Protein AF-A0A0R0HES2-F1 (afdb_monomer)

Sequence (68 aa):
MKRLSNESVQGLEEFKNEVALIAKFLNRNLVKLLGRCIEREENLLIYEYMPIKSLSYFVFGWSLYNLF

Nearest PDB structures (foldseek):
  6oyt-assembly1_C  TM=7.898E-01  e=4.338E-01  Homo sapiens
  3kl8-assembly1_A  TM=7.248E-01  e=4.959E-01  Caenorhabditis elegans
  5d9k-assembly2_B  TM=8.157E-01  e=7.406E-01  Homo sapiens
  5d9k-assembly1_A  TM=8.149E-01  e=8.466E-01  Homo sapiens
  5a4e-assembly2_B  TM=8.381E-01  e=1.264E+00  Homo sapiens

InterPro domains:
  IPR001245 Serine-threonine/tyrosine-protein kinase, catalytic domain [PF07714] (2-58)
  IPR011009 Protein kinase-like domain superfamily [SSF56112] (1-63)

Structure (mmCIF, N/CA/C/O backbone):
data_AF-A0A0R0HES2-F1
#
_entry.id   AF-A0A0R0HES2-F1
#
loop_
_atom_site.group_PDB
_atom_site.id
_atom_site.type_symbol
_atom_site.label_atom_id
_atom_site.label_alt_id
_atom_site.label_comp_id
_atom_site.label_asym_id
_atom_site.label_entity_id
_atom_site.label_seq_id
_atom_site.pdbx_PDB_ins_code
_atom_site.Cartn_x
_atom_site.Cartn_y
_atom_site.Cartn_z
_atom_site.occupancy
_atom_site.B_iso_or_equiv
_atom_site.auth_seq_id
_atom_site.auth_comp_id
_atom_site.auth_asym_id
_atom_site.auth_atom_id
_atom_site.pdbx_PDB_model_num
ATOM 1 N N . MET A 1 1 ? 2.054 -3.752 -1.559 1.00 63.84 1 MET A N 1
ATOM 2 C CA . MET A 1 1 ? 1.522 -3.802 -0.181 1.00 63.84 1 MET A CA 1
ATOM 3 C C . MET A 1 1 ? 2.593 -3.243 0.739 1.00 63.84 1 MET A C 1
ATOM 5 O O . MET A 1 1 ? 3.693 -3.781 0.727 1.00 63.84 1 MET A O 1
ATOM 9 N N . LYS A 1 2 ? 2.325 -2.134 1.441 1.00 73.88 2 LYS A N 1
ATOM 10 C CA . LYS A 1 2 ? 3.281 -1.528 2.384 1.00 73.88 2 LYS A CA 1
ATOM 11 C C . LYS A 1 2 ? 2.830 -1.870 3.805 1.00 73.88 2 LYS A C 1
ATOM 13 O O . LYS A 1 2 ? 1.708 -1.524 4.172 1.00 73.88 2 LYS A O 1
ATOM 18 N N . ARG A 1 3 ? 3.671 -2.594 4.549 1.00 73.25 3 ARG A N 1
ATOM 19 C CA . ARG A 1 3 ? 3.468 -2.937 5.965 1.00 73.25 3 ARG A CA 1
ATOM 20 C C . ARG A 1 3 ? 4.117 -1.874 6.836 1.00 73.25 3 ARG A C 1
ATOM 22 O O . ARG A 1 3 ? 5.275 -1.534 6.607 1.00 73.25 3 ARG A O 1
ATOM 29 N N . LEU A 1 4 ? 3.377 -1.367 7.811 1.00 65.69 4 LEU A N 1
ATOM 30 C CA . LEU A 1 4 ? 3.895 -0.467 8.834 1.00 65.69 4 LEU A CA 1
ATOM 31 C C . LEU A 1 4 ? 4.111 -1.261 10.121 1.00 65.69 4 LEU A C 1
ATOM 33 O O . LEU A 1 4 ? 3.222 -1.991 10.553 1.00 65.69 4 LEU A O 1
ATOM 37 N N . SER A 1 5 ? 5.309 -1.134 10.695 1.00 66.62 5 SER A N 1
ATOM 38 C CA . SER A 1 5 ? 5.635 -1.700 12.006 1.00 66.62 5 SER A CA 1
ATOM 39 C C . SER A 1 5 ? 4.833 -0.984 13.089 1.00 66.62 5 SER A C 1
ATOM 41 O O . SER A 1 5 ? 4.744 0.246 13.099 1.00 66.62 5 SER A O 1
ATOM 43 N N . ASN A 1 6 ? 4.273 -1.765 14.007 1.00 64.00 6 ASN A N 1
ATOM 44 C CA . ASN A 1 6 ? 3.409 -1.284 15.075 1.00 64.00 6 ASN A CA 1
ATOM 45 C C . ASN A 1 6 ? 4.167 -0.647 16.252 1.00 64.00 6 ASN A C 1
ATOM 47 O O . ASN A 1 6 ? 3.564 -0.007 17.107 1.00 64.00 6 ASN A O 1
ATOM 51 N N . GLU A 1 7 ? 5.489 -0.804 16.286 1.00 65.56 7 GLU A N 1
ATOM 52 C CA . GLU A 1 7 ? 6.348 -0.347 17.386 1.00 65.56 7 GLU A CA 1
ATOM 53 C C . GLU A 1 7 ? 6.720 1.139 17.277 1.00 65.56 7 GLU A C 1
ATOM 55 O O . GLU A 1 7 ? 7.307 1.721 18.186 1.00 65.56 7 GLU A O 1
ATOM 60 N N . SER A 1 8 ? 6.377 1.779 16.160 1.00 64.19 8 SER A N 1
ATOM 61 C CA . SER A 1 8 ? 6.757 3.154 15.876 1.00 64.19 8 SER A CA 1
ATOM 62 C C . SER A 1 8 ? 5.571 4.097 16.081 1.00 64.19 8 SER A C 1
ATOM 64 O O . SER A 1 8 ? 4.644 4.128 15.272 1.00 64.19 8 SER A O 1
ATOM 66 N N . VAL A 1 9 ? 5.625 4.930 17.130 1.00 63.56 9 VAL A N 1
ATOM 67 C CA . VAL A 1 9 ? 4.716 6.088 17.304 1.00 63.56 9 VAL A CA 1
ATOM 68 C C . VAL A 1 9 ? 4.752 6.982 16.058 1.00 63.56 9 VAL A C 1
ATOM 70 O O . VAL A 1 9 ? 3.714 7.446 15.586 1.00 63.56 9 VAL A O 1
ATOM 73 N N . GLN A 1 10 ? 5.940 7.129 15.468 1.00 70.44 10 GLN A N 1
ATOM 74 C CA . GLN A 1 10 ? 6.155 7.825 14.205 1.00 70.44 10 GLN A CA 1
ATOM 75 C C . GLN A 1 10 ? 5.414 7.144 13.040 1.00 70.44 10 GLN A C 1
ATOM 77 O O . GLN A 1 10 ? 4.895 7.834 12.172 1.00 70.44 10 GLN A O 1
ATOM 82 N N . GLY A 1 11 ? 5.260 5.817 13.046 1.00 70.75 11 GLY A N 1
ATOM 83 C CA . GLY A 1 11 ? 4.552 5.060 12.011 1.00 70.75 11 GLY A CA 1
ATOM 84 C C . GLY A 1 11 ? 3.064 5.405 11.901 1.00 70.75 11 GLY A C 1
ATOM 85 O O . GLY A 1 11 ? 2.533 5.471 10.792 1.00 70.75 11 GLY A O 1
ATOM 86 N N . LEU A 1 12 ? 2.385 5.690 13.020 1.00 72.94 12 LEU A N 1
ATOM 87 C CA . LEU A 1 12 ? 0.978 6.121 13.000 1.00 72.94 12 LEU A CA 1
ATOM 88 C C . LEU A 1 12 ? 0.831 7.542 12.433 1.00 72.94 12 LEU A C 1
ATOM 90 O O . LEU A 1 12 ? -0.130 7.849 11.719 1.00 72.94 12 LEU A O 1
ATOM 94 N N . GLU A 1 13 ? 1.771 8.421 12.766 1.00 78.25 13 GLU A N 1
ATOM 95 C CA . GLU A 1 13 ? 1.778 9.806 12.305 1.00 78.25 13 GLU A CA 1
ATOM 96 C C . GLU A 1 13 ? 2.152 9.889 10.820 1.00 78.25 13 GLU A C 1
ATOM 98 O O . GLU A 1 13 ? 1.440 10.525 10.043 1.00 78.25 13 GLU A O 1
ATOM 103 N N . GLU A 1 14 ? 3.165 9.131 10.393 1.00 75.69 14 GLU A N 1
ATOM 104 C CA . GLU A 1 14 ? 3.526 8.928 8.988 1.00 75.69 14 GLU A CA 1
ATOM 105 C C . GLU A 1 14 ? 2.365 8.348 8.182 1.00 75.69 14 GLU A C 1
ATOM 107 O O . GLU A 1 14 ? 2.089 8.825 7.084 1.00 75.69 14 GLU A O 1
ATOM 112 N N . PHE A 1 15 ? 1.626 7.385 8.738 1.00 74.31 15 PHE A N 1
ATOM 113 C CA . PHE A 1 15 ? 0.440 6.827 8.095 1.00 74.31 15 PHE A CA 1
ATOM 114 C C . PHE A 1 15 ? -0.649 7.878 7.873 1.00 74.31 15 PHE A C 1
ATOM 116 O O . PHE A 1 15 ? -1.204 7.979 6.776 1.00 74.31 15 PHE A O 1
ATOM 123 N N . LYS A 1 16 ? -0.954 8.692 8.893 1.00 78.94 16 LYS A N 1
ATOM 124 C CA . LYS A 1 16 ? -1.900 9.808 8.741 1.00 78.94 16 LYS A CA 1
ATOM 125 C C . LYS A 1 16 ? -1.409 10.799 7.690 1.00 78.94 16 LYS A C 1
ATOM 127 O O . LYS A 1 16 ? -2.221 11.264 6.890 1.00 78.94 16 LYS A O 1
ATOM 132 N N . ASN A 1 17 ? -0.109 11.086 7.666 1.00 80.44 17 ASN A N 1
ATOM 133 C CA . ASN A 1 17 ? 0.483 12.011 6.709 1.00 80.44 17 ASN A CA 1
ATOM 134 C C . ASN A 1 17 ? 0.422 11.469 5.274 1.00 80.44 17 ASN A C 1
ATOM 136 O O . ASN A 1 17 ? 0.012 12.201 4.377 1.00 80.44 17 ASN A O 1
ATOM 140 N N . GLU A 1 18 ? 0.744 10.190 5.050 1.00 74.06 18 GLU A N 1
ATOM 141 C CA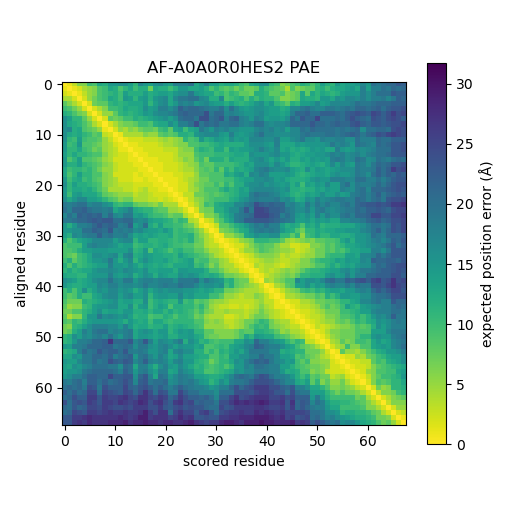 . GLU A 1 18 ? 0.632 9.538 3.737 1.00 74.06 18 GLU A CA 1
ATOM 142 C C . GLU A 1 18 ? -0.811 9.569 3.228 1.00 74.06 18 GLU A C 1
ATOM 144 O O . GLU A 1 18 ? -1.055 9.979 2.093 1.00 74.06 18 GLU A O 1
ATOM 149 N N . VAL A 1 19 ? -1.783 9.204 4.069 1.00 76.75 19 VAL A N 1
ATOM 150 C CA . VAL A 1 19 ? -3.201 9.226 3.682 1.00 76.75 19 VAL A CA 1
ATOM 151 C C . VAL A 1 19 ? -3.663 10.653 3.371 1.00 76.75 19 VAL A C 1
ATOM 153 O O . VAL A 1 19 ? -4.317 10.873 2.351 1.00 76.75 19 VAL A O 1
ATOM 156 N N . ALA A 1 20 ? -3.304 11.631 4.208 1.00 80.19 20 ALA A N 1
ATOM 157 C CA . ALA A 1 20 ? -3.669 13.030 4.000 1.00 80.19 20 ALA A CA 1
ATOM 158 C C . ALA A 1 20 ? -3.039 13.606 2.725 1.00 80.19 20 ALA A C 1
ATOM 160 O O . ALA A 1 20 ? -3.726 14.278 1.958 1.00 80.19 20 ALA A O 1
ATOM 161 N N . LEU A 1 21 ? -1.760 13.321 2.464 1.00 73.88 21 LEU A N 1
ATOM 162 C CA . LEU A 1 21 ? -1.061 13.763 1.259 1.00 73.88 21 LEU A CA 1
ATOM 163 C C . LEU A 1 21 ? -1.693 13.169 0.002 1.00 73.88 21 LEU A C 1
ATOM 165 O O . LEU A 1 21 ? -1.997 13.911 -0.928 1.00 73.88 21 LEU A O 1
ATOM 169 N N . ILE A 1 22 ? -1.965 11.865 -0.022 1.00 70.62 22 ILE A N 1
ATOM 170 C CA . ILE A 1 22 ? -2.573 11.228 -1.196 1.00 70.62 22 ILE A CA 1
ATOM 171 C C . ILE A 1 22 ? -3.985 11.770 -1.441 1.00 70.62 22 ILE A C 1
ATOM 173 O O . ILE A 1 22 ? -4.330 12.065 -2.584 1.00 70.62 22 ILE A O 1
ATOM 177 N N . ALA A 1 23 ? -4.777 11.978 -0.383 1.00 70.56 23 ALA A N 1
ATOM 178 C CA . ALA A 1 23 ? -6.101 12.588 -0.495 1.00 70.56 23 ALA A CA 1
ATOM 179 C C . ALA A 1 23 ? -6.039 14.031 -1.030 1.00 70.56 23 ALA A C 1
ATOM 181 O O . ALA A 1 23 ? -6.898 14.441 -1.808 1.00 70.56 23 ALA A O 1
ATOM 182 N N . LYS A 1 24 ? -5.010 14.797 -0.646 1.00 70.62 24 LYS A N 1
ATOM 183 C CA . LYS A 1 24 ? -4.822 16.197 -1.061 1.00 70.62 24 LYS A CA 1
ATOM 184 C C . LYS A 1 24 ? -4.269 16.336 -2.483 1.00 70.62 24 LYS A C 1
ATOM 186 O O . LYS A 1 24 ? -4.517 17.346 -3.135 1.00 70.62 24 LYS A O 1
ATOM 191 N N . PHE A 1 25 ? -3.541 15.332 -2.969 1.00 64.06 25 PHE A N 1
ATOM 192 C CA . PHE A 1 25 ? -2.835 15.351 -4.251 1.00 64.06 25 PHE A CA 1
ATOM 193 C C . PHE A 1 25 ? -3.383 14.337 -5.268 1.00 64.06 25 PHE A C 1
ATOM 195 O O . PHE A 1 25 ? -2.628 13.791 -6.069 1.00 64.06 25 PHE A O 1
ATOM 202 N N . LEU A 1 26 ? -4.703 14.138 -5.327 1.00 61.03 26 LEU A N 1
ATOM 203 C CA . LEU A 1 26 ? -5.380 13.275 -6.318 1.00 61.03 26 LEU A CA 1
ATOM 204 C C . LEU A 1 26 ? -5.141 13.648 -7.810 1.00 61.03 26 LEU A C 1
ATOM 206 O O . LEU A 1 26 ? -5.749 13.066 -8.708 1.00 61.03 26 LEU A O 1
ATOM 210 N N . ASN A 1 27 ? -4.235 14.578 -8.111 1.00 56.47 27 ASN A N 1
ATOM 211 C CA . ASN A 1 27 ? -3.857 14.985 -9.456 1.00 56.47 27 ASN A CA 1
ATOM 212 C C . ASN A 1 27 ? -2.785 14.053 -10.045 1.00 56.47 27 ASN A C 1
ATOM 214 O O . ASN A 1 27 ? -1.613 14.193 -9.717 1.00 56.47 27 ASN A O 1
ATOM 218 N N . ARG A 1 28 ? -3.221 13.150 -10.939 1.00 65.19 28 ARG A N 1
ATOM 219 C CA . ARG A 1 28 ? -2.554 12.389 -12.037 1.00 65.19 28 ARG A CA 1
ATOM 220 C C . ARG A 1 28 ? -1.144 11.771 -11.866 1.00 65.19 28 ARG A C 1
ATOM 222 O O . ARG A 1 28 ? -0.879 10.786 -12.542 1.00 65.19 28 ARG A O 1
ATOM 229 N N . ASN A 1 29 ? -0.262 12.281 -11.010 1.00 72.94 29 ASN A N 1
ATOM 230 C CA . ASN A 1 29 ? 1.151 11.888 -10.900 1.00 72.94 29 ASN A CA 1
ATOM 231 C C . ASN A 1 29 ? 1.484 11.115 -9.612 1.00 72.94 29 ASN A C 1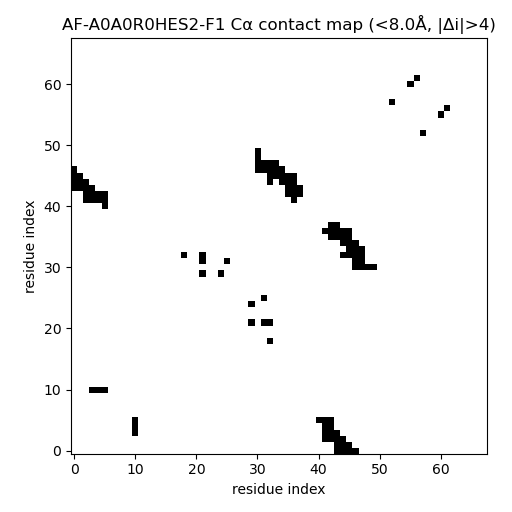
ATOM 233 O O . ASN A 1 29 ? 2.644 10.779 -9.384 1.00 72.94 29 ASN A O 1
ATOM 237 N N . LEU A 1 30 ? 0.492 10.847 -8.761 1.00 70.25 30 LEU A N 1
ATOM 238 C CA . LEU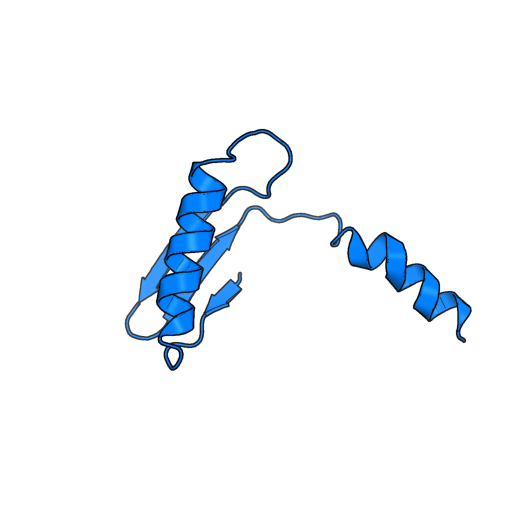 A 1 30 ? 0.652 10.065 -7.537 1.00 70.25 30 LEU A CA 1
ATOM 239 C C . LEU A 1 30 ? -0.063 8.726 -7.663 1.00 70.25 30 LEU A C 1
ATOM 241 O O . LEU A 1 30 ? -1.208 8.663 -8.111 1.00 70.25 30 LEU A O 1
ATOM 245 N N . VAL A 1 31 ? 0.628 7.667 -7.236 1.00 75.00 31 VAL A N 1
ATOM 246 C CA . VAL A 1 31 ? 0.082 6.310 -7.178 1.00 75.00 31 VAL A CA 1
ATOM 247 C C . VAL A 1 31 ? -1.145 6.326 -6.273 1.00 75.00 31 VAL A C 1
ATOM 249 O O . VAL A 1 31 ? -1.057 6.720 -5.106 1.00 75.00 31 VAL A O 1
ATOM 252 N N . LYS A 1 32 ? -2.301 5.924 -6.809 1.00 77.12 32 LYS A N 1
ATOM 253 C CA . LYS A 1 32 ? -3.559 5.962 -6.061 1.00 77.12 32 LYS A CA 1
ATOM 254 C C . LYS A 1 32 ? -3.494 5.064 -4.834 1.00 77.12 32 LYS A C 1
ATOM 256 O O . LYS A 1 32 ? -3.110 3.900 -4.923 1.00 77.12 32 LYS A O 1
ATOM 261 N N . LEU A 1 33 ? -3.954 5.580 -3.699 1.00 81.44 33 LEU A N 1
ATOM 262 C CA . LEU A 1 33 ? -4.292 4.742 -2.556 1.00 81.44 33 LEU A CA 1
ATOM 263 C C . LEU A 1 33 ? -5.633 4.059 -2.843 1.00 81.44 33 LEU A C 1
ATOM 265 O O . LEU A 1 33 ? -6.637 4.733 -3.060 1.00 81.44 33 LEU A O 1
ATOM 269 N N . LEU A 1 34 ? -5.639 2.729 -2.858 1.00 82.88 34 LEU A N 1
ATOM 270 C CA . LEU A 1 34 ? -6.844 1.919 -3.052 1.00 82.88 34 LEU A CA 1
ATOM 271 C C . LEU A 1 34 ? -7.579 1.682 -1.732 1.00 82.88 34 LEU A C 1
ATOM 273 O O . LEU A 1 34 ? -8.796 1.531 -1.719 1.00 82.88 34 LEU A O 1
ATOM 277 N N . GLY A 1 35 ? -6.848 1.657 -0.619 1.00 81.75 35 GLY A N 1
ATOM 278 C CA . GLY A 1 35 ? -7.429 1.495 0.704 1.00 81.75 35 GLY A CA 1
ATOM 279 C C . GLY A 1 35 ? -6.382 1.298 1.789 1.00 81.75 35 GLY A C 1
ATOM 280 O O . GLY A 1 35 ? -5.174 1.296 1.539 1.00 81.75 35 GLY A O 1
ATOM 281 N N . ARG A 1 36 ? -6.867 1.103 3.014 1.00 79.81 36 ARG A N 1
ATOM 282 C CA . ARG A 1 36 ? -6.049 0.730 4.169 1.00 79.81 36 ARG A CA 1
ATOM 283 C C . ARG A 1 36 ? -6.696 -0.451 4.887 1.00 79.81 36 ARG A C 1
ATOM 285 O O . ARG A 1 36 ? -7.921 -0.535 4.923 1.00 79.81 36 ARG A O 1
ATOM 292 N N . CYS A 1 37 ? -5.886 -1.306 5.492 1.00 80.06 37 CYS A N 1
ATOM 293 C CA . CYS A 1 37 ? -6.343 -2.321 6.433 1.00 80.06 37 CYS A CA 1
ATOM 294 C C . CYS A 1 37 ? -5.645 -2.086 7.772 1.00 80.06 37 CYS A C 1
ATOM 296 O O . CYS A 1 37 ? -4.444 -1.824 7.804 1.00 80.06 37 CYS A O 1
ATOM 298 N N . ILE A 1 38 ? -6.418 -2.122 8.852 1.00 77.81 38 ILE A N 1
ATOM 299 C CA . ILE A 1 38 ? -5.914 -2.025 10.219 1.00 77.81 38 ILE A CA 1
ATOM 300 C C . ILE A 1 38 ? -6.515 -3.211 10.953 1.00 77.81 38 ILE A C 1
ATOM 302 O O . ILE A 1 38 ? -7.717 -3.217 11.218 1.00 77.81 38 ILE A O 1
ATOM 306 N N . GLU A 1 39 ? -5.699 -4.216 11.244 1.00 78.06 39 GLU A N 1
ATOM 307 C CA . GLU A 1 39 ? -6.135 -5.386 11.996 1.00 78.06 39 GLU A CA 1
ATOM 308 C C . GLU A 1 39 ? -5.135 -5.681 13.107 1.00 78.06 39 GLU A C 1
ATOM 310 O O . GLU A 1 39 ? -3.982 -6.026 12.854 1.00 78.06 39 GLU A O 1
ATOM 315 N N . ARG A 1 40 ? -5.597 -5.532 14.355 1.00 78.50 40 ARG A N 1
ATOM 316 C CA . ARG A 1 40 ? -4.793 -5.667 15.579 1.00 78.50 40 ARG A CA 1
ATOM 317 C C . ARG A 1 40 ? -3.523 -4.815 15.528 1.00 78.50 40 ARG A C 1
ATOM 319 O O . ARG A 1 40 ? -3.584 -3.618 15.789 1.00 78.50 40 ARG A O 1
ATOM 326 N N . GLU A 1 41 ? -2.403 -5.451 15.199 1.00 74.75 41 GLU A N 1
ATOM 327 C CA . GLU A 1 41 ? -1.074 -4.861 15.169 1.00 74.75 41 GLU A CA 1
ATOM 328 C C . GLU A 1 41 ? -0.498 -4.709 13.758 1.00 74.75 41 GLU A C 1
ATOM 330 O O . GLU A 1 41 ? 0.633 -4.265 13.590 1.00 74.75 41 GLU A O 1
ATOM 335 N N . GLU A 1 42 ? -1.260 -5.057 12.721 1.00 70.12 42 GLU A N 1
ATOM 336 C CA . GLU A 1 42 ? -0.839 -4.832 11.345 1.00 70.12 42 GLU A CA 1
ATOM 337 C C . GLU A 1 42 ? -1.583 -3.638 10.746 1.00 70.12 42 GLU A C 1
ATOM 339 O O . GLU A 1 42 ? -2.801 -3.649 10.549 1.00 70.12 42 GLU A O 1
ATOM 344 N N . ASN A 1 43 ? -0.809 -2.605 10.408 1.00 75.25 43 ASN A N 1
ATOM 345 C CA . ASN A 1 43 ? -1.255 -1.481 9.599 1.00 75.25 43 ASN A CA 1
ATOM 346 C C . ASN A 1 43 ? -0.745 -1.654 8.166 1.00 75.25 43 ASN A C 1
ATOM 348 O O . ASN A 1 43 ? 0.457 -1.762 7.904 1.00 75.25 43 ASN A O 1
ATOM 352 N N . LEU A 1 44 ? -1.678 -1.676 7.221 1.00 81.31 44 LEU A N 1
ATOM 353 C CA . LEU A 1 44 ? -1.429 -1.972 5.820 1.00 81.31 44 LEU A CA 1
ATOM 354 C C . LEU A 1 44 ? -1.994 -0.880 4.922 1.00 81.31 44 LEU A C 1
ATOM 356 O O . LEU A 1 44 ? -3.167 -0.518 5.019 1.00 81.31 44 LEU A O 1
ATOM 360 N N . LEU A 1 45 ? -1.166 -0.410 3.991 1.00 82.00 45 LEU A N 1
ATOM 361 C CA . LEU A 1 45 ? -1.583 0.478 2.909 1.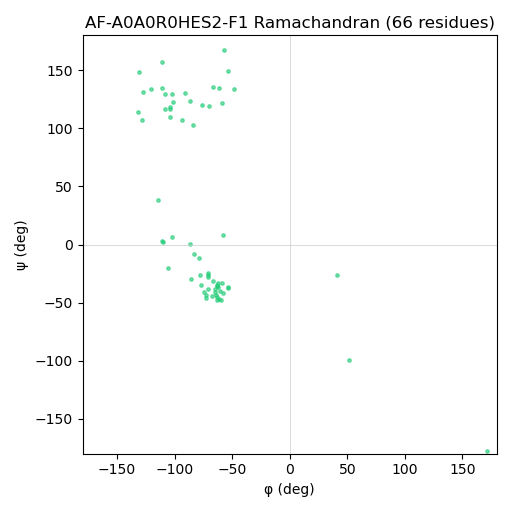00 82.00 45 LEU A CA 1
ATOM 362 C C . LEU A 1 45 ? -1.588 -0.275 1.578 1.00 82.00 45 LEU A C 1
ATOM 364 O O . LEU A 1 45 ? -0.614 -0.945 1.194 1.00 82.00 45 LEU A O 1
ATOM 368 N N . ILE A 1 46 ? -2.712 -0.156 0.873 1.00 83.06 46 ILE A N 1
ATOM 369 C CA . ILE A 1 46 ? -2.950 -0.773 -0.426 1.00 83.06 46 ILE A CA 1
ATOM 370 C C . ILE A 1 46 ? -2.929 0.336 -1.470 1.00 83.06 46 ILE A C 1
ATOM 372 O O . ILE A 1 46 ? -3.772 1.230 -1.458 1.00 83.06 46 ILE A O 1
ATOM 376 N N . TYR A 1 47 ? -1.969 0.254 -2.381 1.00 83.00 47 TYR A N 1
ATOM 377 C CA . TYR A 1 47 ? -1.783 1.197 -3.477 1.00 83.00 47 TYR A CA 1
ATOM 378 C C . T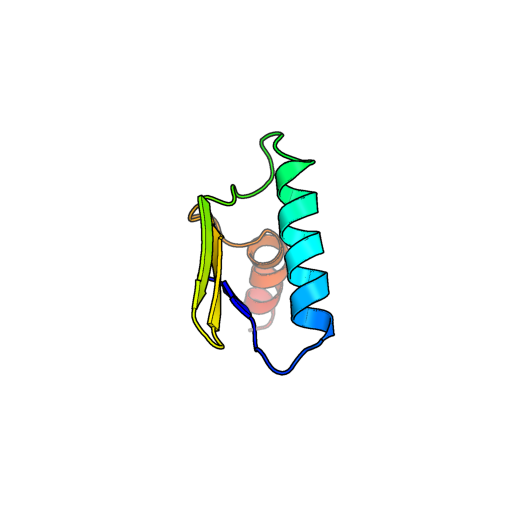YR A 1 47 ? -2.099 0.528 -4.809 1.00 83.00 47 TYR A C 1
ATOM 380 O O . TYR A 1 47 ? -1.999 -0.694 -4.939 1.00 83.00 47 TYR A O 1
ATOM 388 N N . GLU A 1 48 ? -2.423 1.353 -5.797 1.00 82.25 48 GLU A N 1
ATOM 389 C CA . GLU A 1 48 ? -2.348 1.010 -7.207 1.00 82.25 48 GLU A CA 1
ATOM 390 C C . GLU A 1 48 ? -0.983 0.386 -7.496 1.00 82.25 48 GLU A C 1
ATOM 392 O O . GLU A 1 48 ? 0.061 0.869 -7.050 1.00 82.25 48 GLU A O 1
ATOM 397 N N . TYR A 1 49 ? -0.991 -0.725 -8.226 1.00 82.38 49 TYR A N 1
ATOM 398 C CA . TYR A 1 49 ? 0.255 -1.314 -8.675 1.00 82.38 49 TYR A CA 1
ATOM 399 C C . TYR A 1 49 ? 0.874 -0.405 -9.735 1.00 82.38 49 TYR A C 1
ATOM 401 O O . TYR A 1 49 ? 0.279 -0.190 -10.788 1.00 82.38 49 TYR A O 1
ATOM 409 N N . MET A 1 50 ? 2.076 0.102 -9.465 1.00 81.81 50 MET A N 1
ATOM 410 C CA . MET A 1 50 ? 2.849 0.856 -10.442 1.00 81.81 50 MET A CA 1
ATOM 411 C C . MET A 1 50 ? 3.802 -0.117 -11.162 1.00 81.81 50 MET A C 1
ATOM 413 O O . MET A 1 50 ? 4.763 -0.583 -10.546 1.00 81.81 50 MET A O 1
ATOM 417 N N . PRO A 1 51 ? 3.545 -0.473 -12.437 1.00 76.69 51 PRO A N 1
ATOM 418 C CA . PRO A 1 51 ? 4.349 -1.468 -13.154 1.00 76.69 51 PRO A CA 1
ATOM 419 C C . PRO A 1 51 ? 5.749 -0.950 -13.497 1.00 76.69 51 PRO A C 1
ATOM 421 O O . PRO A 1 51 ? 6.698 -1.721 -13.629 1.00 76.69 51 PRO A O 1
ATOM 424 N N . ILE A 1 52 ? 5.880 0.369 -13.631 1.00 76.62 52 ILE A N 1
ATOM 425 C CA . ILE A 1 52 ? 7.147 1.049 -13.868 1.00 76.62 52 ILE A CA 1
ATOM 426 C C . ILE A 1 52 ? 7.779 1.313 -12.496 1.00 76.62 52 ILE A C 1
ATOM 428 O O . ILE A 1 52 ? 7.149 1.919 -11.630 1.00 76.62 52 ILE A O 1
ATOM 432 N N . LYS A 1 53 ? 9.008 0.821 -12.285 1.00 76.19 53 LYS A N 1
ATOM 433 C CA . LYS A 1 53 ? 9.767 1.012 -11.035 1.00 76.19 53 LYS A CA 1
ATOM 434 C C . LYS A 1 53 ? 9.946 2.503 -10.707 1.00 76.19 53 LYS A C 1
ATOM 436 O O . LYS A 1 53 ? 9.726 3.373 -11.546 1.00 76.19 53 LYS A O 1
ATOM 441 N N . SER A 1 54 ? 10.375 2.801 -9.480 1.00 81.94 54 SER A N 1
ATOM 442 C CA . SER A 1 54 ? 10.600 4.1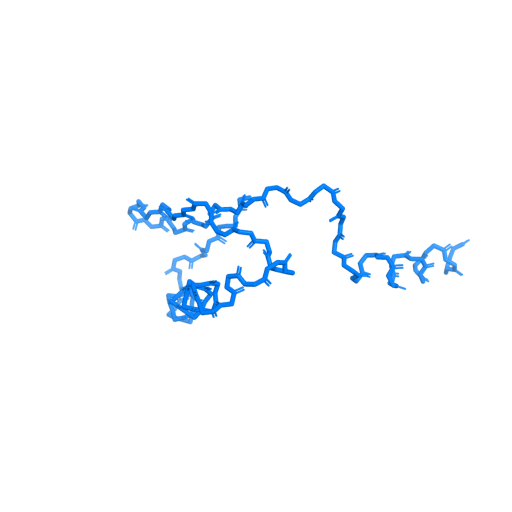81 -9.039 1.00 81.94 54 SER A CA 1
ATOM 443 C C . SER A 1 54 ? 11.538 4.940 -9.981 1.00 81.94 54 SER A C 1
ATOM 445 O O . SER A 1 54 ? 12.471 4.370 -10.544 1.00 81.94 54 SER A O 1
ATOM 447 N N . LEU A 1 55 ? 11.354 6.256 -10.099 1.00 79.69 55 LEU A N 1
ATOM 448 C CA . LEU A 1 55 ? 12.254 7.104 -10.885 1.00 79.69 55 LEU A CA 1
ATOM 449 C C . LEU A 1 55 ? 13.722 6.939 -10.452 1.00 79.69 55 LEU A C 1
ATOM 451 O O . LEU A 1 55 ? 14.612 6.895 -11.294 1.00 79.69 55 LEU A O 1
ATOM 455 N N . SER A 1 56 ? 13.973 6.756 -9.152 1.00 78.75 56 SER A N 1
ATOM 456 C CA . SER A 1 56 ? 15.308 6.468 -8.618 1.00 78.75 56 SER A CA 1
ATOM 457 C C . SER A 1 56 ? 15.929 5.192 -9.189 1.00 78.75 56 SER A C 1
ATOM 459 O O . SER A 1 56 ? 17.137 5.157 -9.396 1.00 78.75 56 SER A O 1
ATOM 461 N N . TYR A 1 57 ? 15.133 4.167 -9.505 1.00 79.00 57 TYR A N 1
ATOM 462 C CA . TYR A 1 57 ? 15.632 2.978 -10.191 1.00 79.00 57 TYR A CA 1
ATOM 463 C C . TYR A 1 57 ? 16.127 3.307 -11.604 1.00 79.00 57 TYR A C 1
ATOM 465 O O . TYR A 1 57 ? 17.151 2.785 -12.025 1.00 79.00 57 TYR A O 1
ATOM 473 N N . PHE A 1 58 ? 15.450 4.198 -12.329 1.00 78.25 58 PHE A N 1
ATOM 474 C CA . PHE A 1 58 ? 15.890 4.605 -13.666 1.00 78.25 58 PHE A CA 1
ATOM 475 C C . PHE A 1 58 ? 17.103 5.5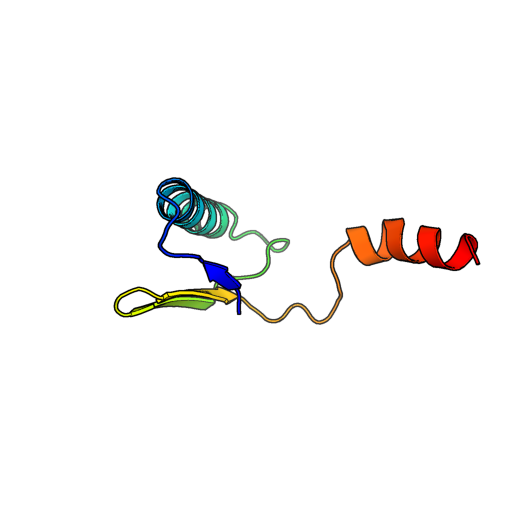33 -13.622 1.00 78.25 58 PHE A C 1
ATOM 477 O O . PHE A 1 58 ? 18.028 5.361 -14.407 1.00 78.25 58 PHE A O 1
ATOM 484 N N . VAL A 1 59 ? 17.125 6.477 -12.679 1.00 79.56 59 VAL A N 1
ATOM 485 C CA . VAL A 1 59 ? 18.218 7.450 -12.548 1.00 79.56 59 VAL A CA 1
ATOM 486 C C . VAL A 1 59 ? 19.487 6.798 -11.990 1.00 79.56 59 VAL A C 1
ATOM 488 O O . VAL A 1 59 ? 20.568 6.996 -12.534 1.00 79.56 59 VAL A O 1
ATOM 491 N N . PHE A 1 60 ? 19.374 5.995 -10.929 1.00 81.38 60 PHE A N 1
ATOM 492 C CA . PHE A 1 60 ? 20.532 5.437 -10.218 1.00 81.38 60 PHE A CA 1
ATOM 493 C C . PHE A 1 60 ? 20.769 3.950 -10.482 1.00 81.38 60 PHE A C 1
ATOM 495 O O . PHE A 1 60 ? 21.891 3.479 -10.311 1.00 81.38 60 PHE A O 1
ATOM 502 N N . GLY A 1 61 ? 19.765 3.197 -10.941 1.00 68.06 61 GLY A N 1
ATOM 503 C CA . GLY A 1 61 ? 19.964 1.795 -11.321 1.00 68.06 61 GLY A CA 1
ATOM 504 C C . GLY A 1 61 ? 20.926 1.659 -12.499 1.00 68.06 61 GLY A C 1
ATOM 505 O O . GLY A 1 61 ? 21.756 0.757 -12.502 1.00 68.06 61 GLY A O 1
ATOM 506 N N . TRP A 1 62 ? 20.907 2.609 -13.439 1.00 61.38 62 TRP A N 1
ATOM 507 C CA . TRP A 1 62 ? 21.909 2.685 -14.510 1.00 61.38 62 TRP A CA 1
ATOM 508 C C . TRP A 1 62 ? 23.305 3.021 -13.978 1.00 61.38 62 TRP A C 1
ATOM 510 O O . TRP A 1 62 ? 24.298 2.549 -14.526 1.00 61.38 62 TRP A O 1
ATOM 520 N N . SER A 1 63 ? 23.398 3.785 -12.886 1.00 61.88 63 SER A N 1
ATOM 521 C CA . SER A 1 63 ? 24.688 4.138 -12.290 1.00 61.88 63 SER A CA 1
ATOM 522 C C . SER A 1 63 ? 25.372 2.950 -11.608 1.00 61.88 63 SER A C 1
ATOM 524 O O . SER A 1 63 ? 26.595 2.921 -11.567 1.00 61.88 63 SER A O 1
ATOM 526 N N . LEU A 1 64 ? 24.616 1.964 -11.109 1.00 57.38 64 LEU A N 1
ATOM 527 C CA . LEU A 1 64 ? 25.177 0.722 -10.558 1.00 57.38 64 LEU A CA 1
ATOM 528 C C . LEU A 1 64 ? 25.624 -0.255 -11.656 1.00 57.38 64 LEU A C 1
ATOM 530 O O . LEU A 1 64 ? 26.636 -0.921 -11.484 1.00 57.38 64 LEU A O 1
ATOM 534 N N . TYR A 1 65 ? 24.922 -0.309 -12.794 1.00 55.94 65 TYR A N 1
ATOM 535 C CA . TYR A 1 65 ? 25.326 -1.140 -13.939 1.00 55.94 65 TYR A CA 1
ATOM 536 C C . TYR A 1 65 ? 26.574 -0.627 -14.668 1.00 55.94 65 TYR A C 1
ATOM 538 O O . TYR A 1 65 ? 27.248 -1.422 -15.302 1.00 55.94 65 TYR A 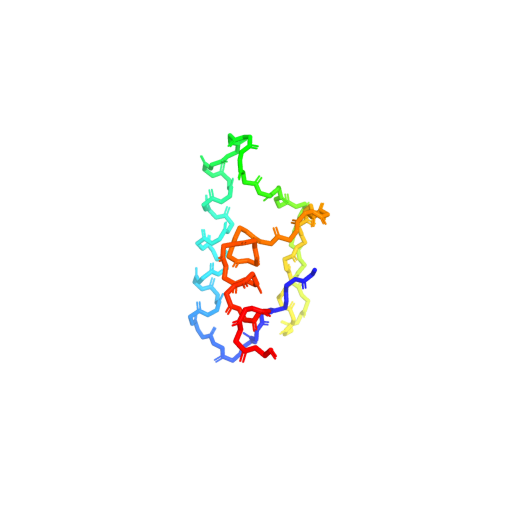O 1
ATOM 546 N N . ASN A 1 66 ? 26.891 0.669 -14.581 1.00 56.62 66 ASN A N 1
ATOM 547 C CA . ASN A 1 66 ? 28.137 1.222 -15.130 1.00 56.62 66 ASN A CA 1
ATOM 548 C C . ASN A 1 66 ? 29.325 1.125 -14.154 1.00 56.62 66 ASN A C 1
ATOM 550 O O . ASN A 1 66 ? 30.412 1.602 -14.473 1.00 56.62 66 ASN A O 1
ATOM 554 N N . LEU A 1 67 ? 29.122 0.556 -12.959 1.00 58.44 67 LEU A N 1
ATOM 555 C CA . LEU A 1 67 ? 30.175 0.360 -11.958 1.00 58.44 67 LEU A CA 1
ATOM 556 C C . LEU A 1 67 ? 30.700 -1.090 -11.883 1.00 58.44 67 LEU A C 1
ATOM 558 O O . LEU A 1 67 ? 31.513 -1.383 -11.007 1.00 58.44 67 LEU A O 1
ATOM 562 N N . PHE A 1 68 ? 30.265 -1.967 -12.792 1.00 47.28 68 PHE A N 1
ATOM 563 C CA . PHE A 1 68 ? 30.756 -3.335 -12.999 1.00 47.28 68 PHE A CA 1
ATOM 564 C C . PHE A 1 68 ? 31.005 -3.571 -14.490 1.00 47.28 68 PHE A C 1
ATOM 566 O O . PHE A 1 68 ? 31.864 -4.4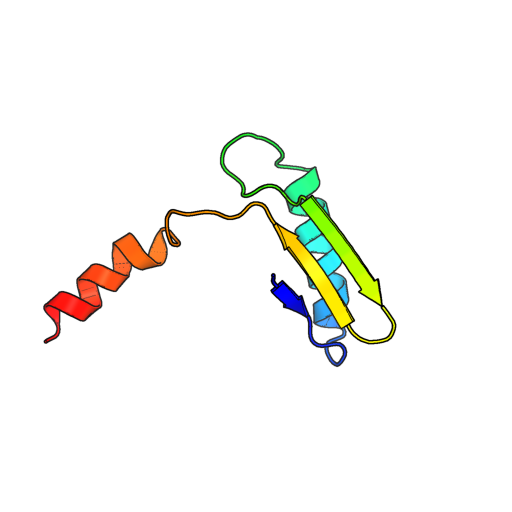23 -14.802 1.00 47.28 68 PHE A O 1
#

Organism: Glycine max (NCBI:txid3847)

pLDDT: mean 72.83, std 8.28, range [47.28, 83.06]

Mean predicted aligned error: 13.61 Å

Secondary structure (DSSP, 8-state):
-EEEPTT-HHHHHHHHHHHHHHHHT-SSSSPPEEEEEEETTEEEEEE---SSPPHHHHHHHHHHHTT-

Foldseek 3Di:
DDKFFQVDPVSVVVVVVVVVVLVVCVPDPDFHFPDWDDDDGITDTDTHDDPDDDPCCVVCVVVVVVVD

Solvent-accessible surface area (backbone atoms only — not comparable to full-atom values): 4281 Å² total; per-residue (Å²): 123,49,78,46,65,70,88,38,76,63,45,58,54,50,49,53,47,52,54,51,49,52,69,74,46,76,66,92,82,57,80,47,75,75,49,74,48,78,55,99,67,46,41,35,44,37,56,53,85,69,90,68,74,57,70,63,50,66,68,47,46,55,56,58,64,75,71,112

Radius of gyration: 15.27 Å; Cα contacts (8 Å, |Δi|>4): 58; chains: 1; bounding box: 38×22×32 Å